Protein AF-M6WCA9-F1 (afdb_monomer_lite)

pLDDT: mean 78.77, std 9.85, range [55.56, 90.44]

Structure (mmCIF, N/CA/C/O backbone):
data_AF-M6WCA9-F1
#
_entry.id   AF-M6WCA9-F1
#
loop_
_atom_site.group_PDB
_atom_site.id
_atom_site.type_symbol
_atom_site.label_atom_id
_atom_site.label_alt_id
_atom_site.label_comp_id
_atom_site.label_asym_id
_atom_site.label_entity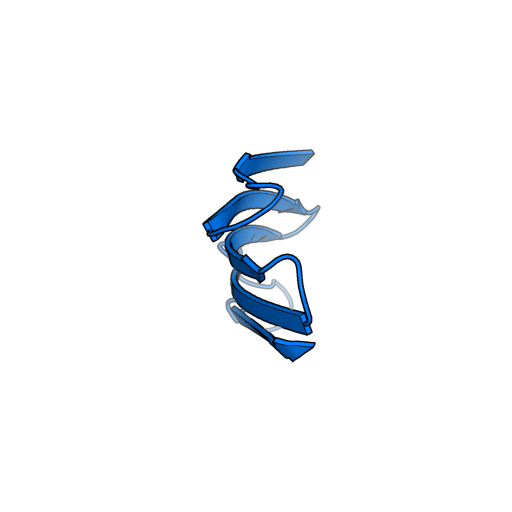_id
_atom_site.label_seq_id
_atom_site.pdbx_PDB_ins_code
_atom_site.Cartn_x
_atom_site.Cartn_y
_atom_site.Cartn_z
_atom_site.occupancy
_atom_site.B_iso_or_equiv
_atom_site.auth_seq_id
_atom_site.auth_comp_id
_atom_site.auth_asym_id
_atom_site.auth_atom_id
_atom_site.pdbx_PDB_model_num
ATOM 1 N N . MET A 1 1 ? 14.036 -1.747 -8.436 1.00 65.56 1 MET A N 1
ATOM 2 C CA . MET A 1 1 ? 14.274 -0.875 -7.259 1.00 65.56 1 MET A CA 1
ATOM 3 C C . MET A 1 1 ? 12.968 -0.167 -6.939 1.00 65.56 1 MET A C 1
ATOM 5 O O . MET A 1 1 ? 12.300 0.259 -7.869 1.00 65.56 1 MET A O 1
ATOM 9 N N . GLY A 1 2 ? 12.562 -0.062 -5.677 1.00 76.81 2 GLY A N 1
ATOM 10 C CA . GLY A 1 2 ? 11.308 0.601 -5.315 1.00 76.81 2 GLY A CA 1
ATOM 11 C C . GLY A 1 2 ? 11.341 1.143 -3.894 1.00 76.81 2 GLY A C 1
ATOM 12 O O . GLY A 1 2 ? 12.127 0.665 -3.081 1.00 76.81 2 GLY A O 1
ATOM 13 N N . ALA A 1 3 ? 10.505 2.138 -3.618 1.00 86.00 3 ALA A N 1
ATOM 14 C CA . ALA A 1 3 ? 10.337 2.736 -2.301 1.00 86.00 3 ALA A CA 1
ATOM 15 C C . ALA A 1 3 ? 8.890 2.537 -1.856 1.00 86.00 3 ALA A C 1
ATOM 17 O O . ALA A 1 3 ? 7.975 2.855 -2.607 1.00 86.00 3 ALA A O 1
ATOM 18 N N . THR A 1 4 ? 8.682 2.010 -0.653 1.00 85.12 4 THR A N 1
ATOM 19 C CA . THR A 1 4 ? 7.345 1.857 -0.070 1.00 85.12 4 THR A CA 1
ATOM 20 C C . THR A 1 4 ? 7.343 2.494 1.305 1.00 85.12 4 THR A C 1
ATOM 22 O O . THR A 1 4 ? 8.182 2.169 2.141 1.00 85.12 4 THR A O 1
ATOM 25 N N . LEU A 1 5 ? 6.407 3.408 1.523 1.00 88.44 5 LEU A N 1
ATOM 26 C CA . LEU A 1 5 ? 6.089 3.974 2.817 1.00 88.44 5 LEU A CA 1
ATOM 27 C C . LEU A 1 5 ? 4.845 3.264 3.340 1.00 88.44 5 LEU A C 1
ATOM 29 O O . LEU A 1 5 ? 3.786 3.331 2.724 1.00 88.44 5 LEU A O 1
ATOM 33 N N . SER A 1 6 ? 4.977 2.571 4.466 1.00 86.69 6 SER A N 1
ATOM 34 C CA . SER A 1 6 ? 3.856 1.905 5.120 1.00 86.69 6 SER A CA 1
ATOM 35 C C . SER A 1 6 ? 3.674 2.476 6.512 1.00 86.69 6 SER A C 1
ATOM 37 O O . SER A 1 6 ? 4.610 2.520 7.305 1.00 86.69 6 SER A O 1
ATOM 39 N N . TYR A 1 7 ? 2.451 2.879 6.801 1.00 84.81 7 TYR A N 1
ATOM 40 C CA . TYR A 1 7 ? 1.952 3.159 8.128 1.00 84.81 7 TYR A CA 1
ATOM 41 C C . TYR A 1 7 ? 1.050 1.993 8.521 1.00 84.81 7 TYR A C 1
ATOM 43 O O . TYR A 1 7 ? 0.140 1.644 7.779 1.00 84.81 7 TYR A O 1
ATOM 51 N N . ASN A 1 8 ? 1.322 1.319 9.631 1.00 77.75 8 ASN A N 1
ATOM 52 C CA . ASN A 1 8 ? 0.472 0.219 10.069 1.00 77.75 8 ASN A CA 1
ATOM 53 C C . ASN A 1 8 ? 0.254 0.317 11.567 1.00 77.75 8 ASN A C 1
ATOM 55 O O . ASN A 1 8 ? 1.192 0.155 12.345 1.00 77.75 8 ASN A O 1
ATOM 59 N N . GLU A 1 9 ? -0.986 0.578 11.952 1.00 80.31 9 GLU A N 1
ATOM 60 C CA . GLU A 1 9 ? -1.392 0.517 13.345 1.00 80.31 9 GLU A CA 1
ATOM 61 C C . GLU A 1 9 ? -1.692 -0.936 13.709 1.00 80.31 9 GLU A C 1
ATOM 63 O O . GLU A 1 9 ? -2.385 -1.642 12.979 1.00 80.31 9 GLU A O 1
ATOM 68 N N . GLN A 1 10 ? -1.173 -1.390 14.852 1.00 69.50 10 GLN A N 1
ATOM 69 C CA . GLN A 1 10 ? -1.441 -2.733 15.377 1.00 69.50 10 GLN A CA 1
ATOM 70 C C . GLN A 1 10 ? -2.940 -2.958 15.642 1.00 69.50 10 GLN A C 1
ATOM 72 O O . GLN A 1 10 ? -3.418 -4.088 15.592 1.00 69.50 10 GLN A O 1
ATOM 77 N N . THR A 1 11 ? -3.671 -1.873 15.901 1.00 77.31 11 THR A N 1
ATOM 78 C CA . THR A 1 11 ? -5.119 -1.832 16.087 1.00 77.31 11 THR A CA 1
ATOM 79 C C . THR A 1 11 ? -5.633 -0.510 15.524 1.00 77.31 11 THR A C 1
ATOM 81 O O . THR A 1 11 ? -5.381 0.534 16.121 1.00 77.31 11 THR A O 1
ATOM 84 N N . GLY A 1 12 ? -6.324 -0.522 14.388 1.00 81.56 12 GLY A N 1
ATOM 85 C CA . GLY A 1 12 ? -6.824 0.696 13.747 1.00 81.56 12 GLY A CA 1
ATOM 86 C C . GLY A 1 12 ? -6.578 0.743 12.244 1.00 81.56 12 GLY A C 1
ATOM 87 O O . GLY A 1 12 ? -6.732 -0.267 11.553 1.00 81.56 12 GLY A O 1
ATOM 88 N N . PHE A 1 13 ? -6.253 1.934 11.737 1.00 86.19 13 PHE A N 1
ATOM 89 C CA . PHE A 1 13 ? -6.094 2.220 10.312 1.00 86.19 13 PHE A CA 1
ATOM 90 C C . PHE A 1 13 ? -4.605 2.280 9.945 1.00 86.19 13 PHE A C 1
ATOM 92 O O . PHE A 1 13 ? -3.888 3.230 10.231 1.00 86.19 13 PHE A O 1
ATOM 99 N N . GLY A 1 14 ? -4.134 1.265 9.239 1.00 89.06 14 GLY A N 1
ATOM 100 C CA . GLY A 1 14 ? -2.926 1.316 8.434 1.00 89.06 14 GLY A CA 1
ATOM 101 C C . GLY A 1 14 ? -3.179 1.835 7.016 1.00 89.06 14 GLY A C 1
ATOM 102 O O . GLY A 1 14 ? -4.289 1.841 6.488 1.00 89.06 14 GLY A O 1
ATOM 103 N N . GLY A 1 15 ? -2.109 2.239 6.356 1.00 89.94 15 GLY A N 1
ATOM 104 C CA . GLY A 1 15 ? -2.073 2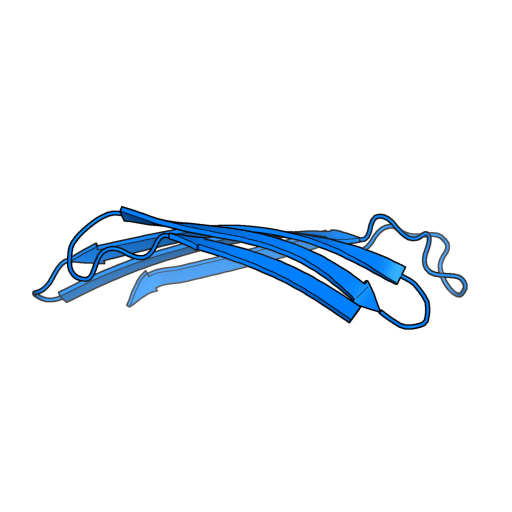.524 4.935 1.00 89.94 15 GLY A CA 1
ATOM 105 C C . GLY A 1 15 ? -0.653 2.447 4.403 1.00 89.94 15 GLY A C 1
ATOM 106 O O . GLY A 1 15 ? 0.307 2.737 5.104 1.00 89.94 15 GLY A O 1
ATOM 107 N N . SER A 1 16 ? -0.497 2.048 3.151 1.00 88.88 16 SER A N 1
ATOM 108 C CA . SER A 1 16 ? 0.792 2.014 2.473 1.00 88.88 16 SER A CA 1
ATOM 109 C C . SER A 1 16 ? 0.720 2.739 1.143 1.00 88.88 16 SER A C 1
ATOM 111 O O . SER A 1 16 ? -0.291 2.726 0.457 1.00 88.88 16 SER A O 1
ATOM 113 N N . VAL A 1 17 ? 1.802 3.395 0.762 1.00 89.62 17 VAL A N 1
ATOM 114 C CA . VAL A 1 17 ? 1.996 3.932 -0.579 1.00 89.62 17 VAL A CA 1
ATOM 115 C C . VAL A 1 17 ? 3.386 3.548 -1.035 1.00 89.62 17 VAL A C 1
ATOM 117 O O . VAL A 1 17 ? 4.350 3.639 -0.283 1.00 89.62 17 VAL A O 1
ATOM 120 N N . GLY A 1 18 ? 3.520 3.095 -2.265 1.00 89.31 18 GLY A N 1
ATOM 121 C CA . GLY A 1 18 ? 4.781 2.632 -2.790 1.00 89.31 18 GLY A CA 1
ATOM 122 C C . GLY A 1 18 ? 4.904 2.875 -4.274 1.00 89.31 18 GLY A C 1
ATOM 123 O O . GLY A 1 18 ? 3.933 3.029 -5.008 1.00 89.31 18 GLY A O 1
ATOM 124 N N . LEU A 1 19 ? 6.154 2.959 -4.685 1.00 88.38 19 LEU A N 1
ATOM 125 C CA . LEU A 1 19 ? 6.603 3.150 -6.042 1.00 88.38 19 LEU A CA 1
ATOM 126 C C . LEU A 1 19 ? 7.568 2.012 -6.333 1.00 88.38 19 LEU A C 1
ATOM 128 O O . LEU A 1 19 ? 8.668 1.960 -5.784 1.00 88.38 19 LEU A O 1
ATOM 132 N N . GLN A 1 20 ? 7.166 1.089 -7.192 1.00 84.38 20 GLN A N 1
ATOM 133 C CA . GLN A 1 20 ? 7.984 -0.032 -7.616 1.00 84.38 20 GLN A CA 1
ATOM 134 C C . GLN A 1 20 ? 8.411 0.169 -9.067 1.00 84.38 20 GLN A C 1
ATOM 136 O O . GLN A 1 20 ? 7.598 0.069 -9.987 1.00 84.38 20 GLN A O 1
ATOM 141 N N . ALA A 1 21 ? 9.703 0.428 -9.279 1.00 75.62 21 ALA A N 1
ATOM 142 C CA . ALA A 1 21 ? 10.309 0.402 -10.603 1.00 75.62 21 ALA A CA 1
ATOM 143 C C . ALA A 1 21 ? 10.753 -1.033 -10.919 1.00 75.62 21 ALA A C 1
ATOM 145 O O . ALA A 1 21 ? 11.754 -1.533 -10.384 1.00 75.62 21 ALA A O 1
ATOM 146 N N . GLY A 1 22 ? 9.964 -1.708 -11.754 1.00 70.25 22 GLY A N 1
ATOM 147 C CA . GLY A 1 22 ? 10.334 -2.967 -12.390 1.00 70.25 22 GLY A CA 1
ATOM 148 C C . GLY A 1 22 ? 11.156 -2.724 -13.655 1.00 70.25 22 GLY A C 1
ATOM 149 O O . GLY A 1 22 ? 11.177 -1.619 -14.190 1.00 70.25 22 GLY A O 1
ATOM 150 N N . THR A 1 23 ? 11.797 -3.776 -14.161 1.00 67.50 23 THR A N 1
ATOM 151 C CA . THR A 1 23 ? 12.723 -3.739 -15.310 1.00 67.50 23 THR A CA 1
ATOM 152 C C . THR A 1 23 ? 12.135 -3.097 -16.577 1.00 67.50 23 THR A C 1
ATOM 154 O O . THR A 1 23 ? 12.892 -2.600 -17.398 1.00 67.50 23 THR A O 1
ATOM 157 N N . ASN A 1 24 ? 10.803 -3.066 -16.730 1.00 63.19 24 ASN A N 1
ATOM 158 C CA . ASN A 1 24 ? 10.113 -2.508 -17.905 1.00 63.19 24 ASN A CA 1
ATOM 159 C C . ASN A 1 24 ? 8.891 -1.626 -17.579 1.00 63.19 24 ASN A C 1
ATOM 161 O O . ASN A 1 24 ? 8.216 -1.151 -18.489 1.00 63.19 24 ASN A O 1
ATOM 165 N N . ALA A 1 25 ? 8.569 -1.411 -16.301 1.00 70.38 25 ALA A N 1
ATOM 166 C CA . ALA A 1 25 ? 7.429 -0.589 -15.908 1.00 70.38 25 ALA A CA 1
ATOM 167 C C . ALA A 1 25 ? 7.624 -0.033 -14.497 1.00 70.38 25 ALA A C 1
ATOM 169 O O . ALA A 1 25 ? 7.882 -0.777 -13.548 1.00 70.38 25 ALA A O 1
ATOM 170 N N . LEU A 1 26 ? 7.460 1.282 -14.359 1.00 80.06 26 LEU A N 1
ATOM 171 C CA . LEU A 1 26 ? 7.245 1.907 -13.063 1.00 80.06 26 LEU A CA 1
ATOM 172 C C . LEU A 1 26 ? 5.795 1.656 -12.652 1.00 80.06 26 LEU A C 1
ATOM 174 O O . LEU A 1 26 ? 4.898 1.762 -13.481 1.00 80.06 26 LEU A O 1
ATOM 178 N N . SER A 1 27 ? 5.559 1.325 -11.393 1.00 82.00 27 SER A N 1
ATOM 179 C CA . SER A 1 27 ? 4.230 1.142 -10.819 1.00 82.00 27 SER A CA 1
ATOM 180 C C . SER A 1 27 ? 4.122 1.908 -9.513 1.00 82.00 27 SER A C 1
ATOM 182 O O . SER A 1 27 ? 5.089 2.018 -8.767 1.00 82.00 27 SER A O 1
ATOM 184 N N . PHE A 1 28 ? 2.956 2.485 -9.284 1.00 85.81 28 PHE A N 1
ATOM 185 C CA . PHE A 1 28 ? 2.551 3.098 -8.036 1.00 85.81 28 PHE A CA 1
ATOM 186 C C . PHE A 1 28 ? 1.505 2.205 -7.387 1.00 85.81 28 PHE A C 1
ATOM 188 O O . PHE A 1 28 ? 0.617 1.708 -8.070 1.00 85.81 28 PHE A O 1
ATOM 195 N N . ASN A 1 29 ? 1.582 2.015 -6.084 1.00 88.06 29 ASN A N 1
ATOM 196 C CA . ASN A 1 29 ? 0.653 1.206 -5.319 1.00 88.06 29 ASN A CA 1
ATOM 197 C C . ASN A 1 29 ? 0.294 1.942 -4.037 1.00 88.06 29 ASN A C 1
ATOM 199 O O . ASN A 1 29 ? 1.166 2.219 -3.230 1.00 88.06 29 ASN A O 1
ATOM 203 N N . ALA A 1 30 ? -0.981 2.249 -3.850 1.00 89.00 30 ALA A N 1
ATOM 204 C CA . ALA A 1 30 ? -1.536 2.788 -2.620 1.00 89.00 30 ALA A CA 1
ATOM 205 C C . ALA A 1 30 ? -2.443 1.740 -1.974 1.00 89.00 30 ALA A C 1
ATOM 207 O O . ALA A 1 30 ? -3.097 0.974 -2.668 1.00 89.00 30 ALA A O 1
ATOM 208 N N . GLY A 1 31 ? -2.491 1.700 -0.656 1.00 90.44 31 GLY A N 1
ATOM 209 C CA . GLY A 1 31 ? -3.222 0.734 0.140 1.00 90.44 31 GLY A CA 1
ATOM 210 C C . GLY A 1 31 ? -3.665 1.358 1.448 1.00 90.44 31 GLY A C 1
ATOM 211 O O . GLY A 1 31 ? -2.979 2.210 2.000 1.00 90.44 31 GLY A O 1
ATOM 212 N N . LEU A 1 32 ? -4.816 0.936 1.936 1.00 89.31 32 LEU A N 1
ATOM 213 C CA . LEU A 1 32 ? -5.383 1.255 3.233 1.00 89.31 32 LEU A CA 1
ATOM 214 C C . LEU A 1 32 ? -5.801 -0.066 3.859 1.00 89.31 32 LEU A C 1
ATOM 216 O O . LEU A 1 32 ? -6.468 -0.876 3.222 1.00 89.31 32 LEU A O 1
ATOM 220 N N . ASN A 1 33 ? -5.406 -0.284 5.100 1.00 88.25 33 ASN A N 1
ATOM 221 C CA . ASN A 1 33 ? -5.651 -1.511 5.829 1.00 88.25 33 ASN A CA 1
ATOM 222 C C . ASN A 1 33 ? -6.312 -1.119 7.143 1.00 88.25 33 ASN A C 1
ATOM 224 O O . ASN A 1 33 ? -5.762 -0.341 7.900 1.00 88.25 33 ASN A O 1
ATOM 228 N N . TYR A 1 34 ? -7.479 -1.647 7.442 1.00 83.06 34 TYR A N 1
ATOM 229 C CA . TYR A 1 34 ? -8.106 -1.535 8.741 1.00 83.06 34 TYR A CA 1
ATOM 230 C C . TYR A 1 34 ? -7.982 -2.870 9.463 1.00 83.06 34 TYR A C 1
ATOM 232 O O . TYR A 1 34 ? -8.370 -3.894 8.916 1.00 83.06 34 TYR A O 1
ATOM 240 N N . SER A 1 35 ? -7.459 -2.897 10.681 1.00 81.25 35 SER A N 1
ATOM 241 C CA . SER A 1 35 ? -7.454 -4.120 11.484 1.00 81.25 35 SER A CA 1
ATOM 242 C C . SER A 1 35 ? -7.900 -3.814 12.901 1.00 81.25 35 SER A C 1
ATOM 244 O O . SER A 1 35 ? -7.317 -2.979 13.588 1.00 81.25 35 SER A O 1
ATOM 246 N N . GLN A 1 36 ? -8.975 -4.461 13.336 1.00 79.06 36 GLN A N 1
ATOM 247 C CA . GLN A 1 36 ? -9.491 -4.327 14.687 1.00 79.06 36 GLN A CA 1
ATOM 248 C C . GLN A 1 36 ? -9.114 -5.584 15.472 1.00 79.06 36 GLN A C 1
ATOM 250 O O . GLN A 1 36 ? -9.399 -6.707 15.045 1.00 79.06 36 GLN A O 1
ATOM 255 N N . GLN A 1 37 ? -8.458 -5.406 16.621 1.00 66.62 37 GLN A N 1
ATOM 256 C CA . GLN A 1 37 ? -8.092 -6.522 17.488 1.00 66.62 37 GLN A CA 1
ATOM 257 C C . GLN A 1 37 ? -9.363 -7.139 18.074 1.00 66.62 37 GLN A C 1
ATOM 259 O O . GLN A 1 37 ? -9.934 -6.613 19.023 1.00 66.62 37 GLN A O 1
ATOM 264 N N . GLY A 1 38 ? -9.828 -8.229 17.458 1.00 71.06 38 GLY A N 1
ATOM 265 C CA . GLY A 1 38 ? -11.047 -8.920 17.879 1.00 71.06 38 GLY A CA 1
ATOM 266 C C . GLY A 1 38 ? -11.906 -9.534 16.773 1.00 71.06 38 GLY A C 1
ATOM 267 O O . GLY A 1 38 ? -12.816 -10.278 17.120 1.00 71.06 38 GLY A O 1
ATOM 268 N N . GLY A 1 39 ? -11.627 -9.301 15.482 1.00 67.62 39 GLY A N 1
ATOM 269 C CA . GLY A 1 39 ? -12.215 -10.146 14.425 1.00 67.62 39 GLY A CA 1
ATOM 270 C C . GLY A 1 39 ? -12.680 -9.476 13.136 1.00 67.62 39 GLY A C 1
ATO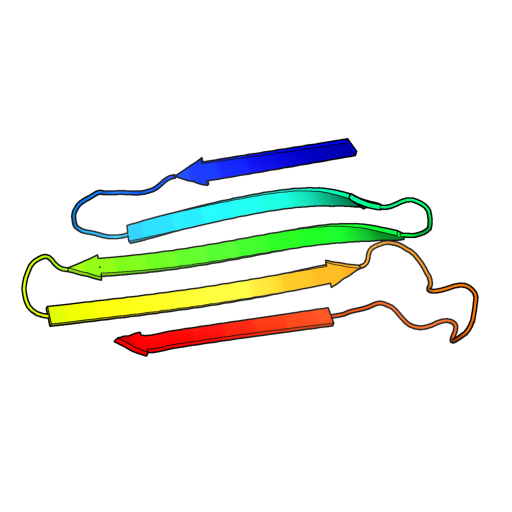M 271 O O . GLY A 1 39 ? -13.320 -10.153 12.344 1.00 67.62 39 GLY A O 1
ATOM 272 N N . ILE A 1 40 ? -12.401 -8.188 12.907 1.00 75.06 40 ILE A N 1
ATOM 273 C CA . ILE A 1 40 ? -12.673 -7.561 11.605 1.00 75.06 40 ILE A CA 1
ATOM 274 C C . ILE A 1 40 ? -11.411 -6.863 11.123 1.00 75.06 40 ILE A C 1
ATOM 276 O O . ILE A 1 40 ? -10.932 -5.899 11.724 1.00 75.06 40 ILE A O 1
ATOM 280 N N . SER A 1 41 ? -10.892 -7.350 10.008 1.00 83.38 41 SER A N 1
ATOM 281 C CA . SER A 1 41 ? -9.800 -6.744 9.268 1.00 83.38 41 SER A CA 1
ATOM 282 C C . SER A 1 41 ? -10.219 -6.551 7.815 1.00 83.38 41 SER A C 1
ATOM 284 O O . SER A 1 41 ? -10.760 -7.445 7.181 1.00 83.38 41 SER A O 1
ATOM 2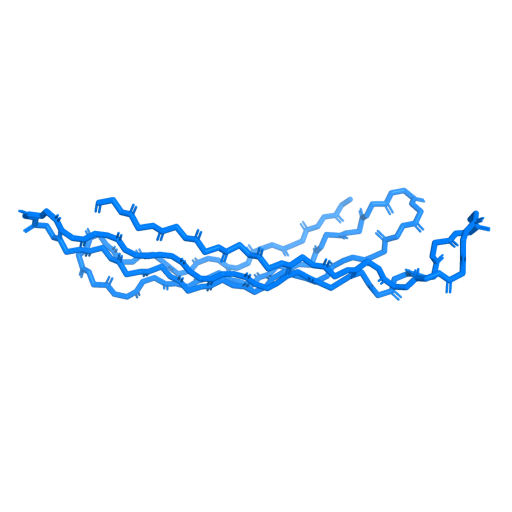86 N N . GLY A 1 42 ? -10.037 -5.345 7.297 1.00 85.19 42 GLY A N 1
ATOM 287 C CA . GLY A 1 42 ? -10.332 -4.966 5.925 1.00 85.19 42 GLY A CA 1
ATOM 288 C C . GLY A 1 42 ? -9.096 -4.357 5.283 1.00 85.19 42 GLY A C 1
ATOM 289 O O . GLY A 1 42 ? -8.293 -3.715 5.939 1.00 85.19 42 GLY A O 1
ATOM 290 N N . SER A 1 43 ? -8.914 -4.533 3.990 1.00 87.62 43 SER A N 1
ATOM 291 C CA . SER A 1 43 ? -7.829 -3.928 3.233 1.00 87.62 43 SER A CA 1
ATOM 292 C C . SER A 1 43 ? -8.339 -3.533 1.860 1.00 87.62 43 SER A C 1
ATOM 294 O O . SER A 1 43 ? -9.149 -4.233 1.253 1.00 87.62 43 SER A O 1
ATOM 296 N N . ALA A 1 44 ? -7.899 -2.374 1.396 1.00 89.31 44 ALA A N 1
ATOM 297 C CA . ALA A 1 44 ? -8.234 -1.811 0.108 1.00 89.31 44 ALA A CA 1
ATOM 298 C C . ALA A 1 44 ? -6.982 -1.180 -0.487 1.00 89.31 44 ALA A C 1
ATOM 300 O O . ALA A 1 44 ? -6.415 -0.256 0.083 1.00 89.31 44 ALA A O 1
ATOM 301 N N . GLY A 1 45 ? -6.544 -1.660 -1.642 1.00 88.88 45 GLY A N 1
ATOM 302 C CA . GLY A 1 45 ? -5.369 -1.164 -2.334 1.00 88.88 45 GLY A CA 1
ATOM 303 C C . GLY A 1 45 ? -5.590 -0.997 -3.821 1.00 88.88 45 GLY A C 1
ATOM 304 O O . GLY A 1 45 ? -6.307 -1.750 -4.461 1.00 88.88 45 GLY A O 1
ATOM 305 N N . LEU A 1 46 ? -4.956 0.016 -4.382 1.00 88.56 46 LEU A N 1
ATOM 306 C CA . LEU A 1 46 ? -4.979 0.385 -5.780 1.00 88.56 46 LEU A CA 1
ATOM 307 C C . LEU A 1 46 ? -3.539 0.438 -6.282 1.00 88.56 46 LEU A C 1
ATOM 309 O O . LEU A 1 46 ? -2.715 1.176 -5.752 1.00 88.56 46 LEU A O 1
ATOM 313 N N . GLY A 1 47 ? -3.234 -0.314 -7.329 1.00 87.19 47 GLY A N 1
ATOM 314 C CA . GLY A 1 47 ? -1.979 -0.239 -8.061 1.00 87.19 47 GLY A CA 1
ATOM 315 C C . GLY A 1 47 ? -2.192 0.321 -9.460 1.00 87.19 47 GLY A C 1
ATOM 316 O O . GLY A 1 47 ? -3.188 0.032 -10.115 1.00 87.19 47 GLY A O 1
ATOM 317 N N . ARG A 1 48 ? -1.260 1.137 -9.945 1.00 83.56 48 ARG A N 1
ATOM 318 C CA . ARG A 1 48 ? -1.237 1.704 -11.293 1.00 83.56 48 ARG A CA 1
ATOM 319 C C . ARG A 1 48 ? 0.184 1.668 -11.843 1.00 83.56 48 ARG A C 1
ATOM 321 O O . ARG A 1 48 ? 1.086 2.298 -11.308 1.00 83.56 48 ARG A O 1
ATOM 328 N N . GLY A 1 49 ? 0.385 0.955 -12.941 1.00 81.94 49 GLY A N 1
ATOM 329 C CA . GLY A 1 49 ? 1.571 1.040 -13.779 1.00 81.94 49 GLY A CA 1
ATOM 330 C C . GLY A 1 49 ? 1.647 2.411 -14.451 1.00 81.94 49 GLY A C 1
ATOM 331 O O . GLY A 1 49 ? 0.754 2.781 -15.204 1.00 81.94 49 GLY A O 1
ATOM 332 N N . LEU A 1 50 ? 2.718 3.148 -14.174 1.00 72.31 50 LEU A N 1
ATOM 333 C CA . LEU A 1 50 ? 3.121 4.406 -14.807 1.00 72.31 50 LEU A CA 1
ATOM 334 C C . LEU A 1 50 ? 3.939 4.173 -16.094 1.00 72.31 50 LEU A C 1
ATOM 336 O O . LEU A 1 50 ? 4.192 5.111 -16.844 1.00 72.31 50 LEU A O 1
ATOM 340 N N . GLY A 1 51 ? 4.344 2.927 -16.367 1.00 66.12 51 GLY A N 1
ATOM 341 C CA . GLY A 1 51 ? 4.973 2.519 -17.624 1.00 66.12 51 GLY A CA 1
ATOM 342 C C . GLY A 1 51 ? 3.963 1.973 -18.634 1.00 66.12 51 GLY A C 1
ATOM 343 O O . GLY A 1 51 ? 3.120 1.144 -18.289 1.00 66.12 51 GLY A O 1
ATOM 344 N N . LYS A 1 52 ? 4.077 2.406 -19.894 1.00 60.16 52 LYS A N 1
ATOM 345 C CA . LYS A 1 52 ? 3.366 1.806 -21.028 1.00 60.16 52 LYS A CA 1
ATOM 346 C C . LYS A 1 52 ? 3.938 0.408 -21.263 1.00 60.16 52 LYS A C 1
ATOM 348 O O . LYS A 1 52 ? 5.118 0.280 -21.579 1.00 60.16 52 LYS A O 1
ATOM 353 N N . ASN A 1 53 ? 3.123 -0.633 -21.102 1.00 60.09 53 ASN A N 1
ATOM 354 C C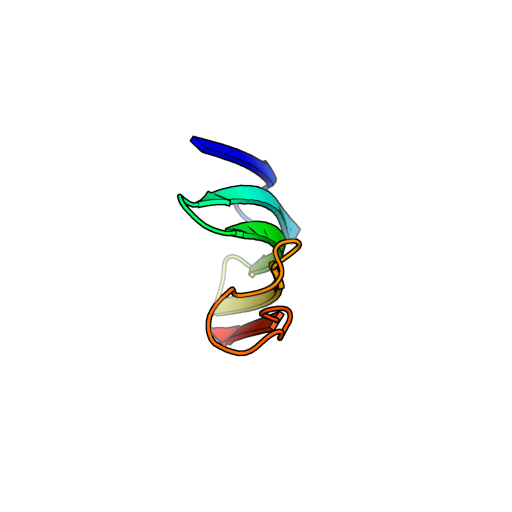A . ASN A 1 53 ? 3.576 -2.003 -21.325 1.00 60.09 53 ASN A CA 1
ATOM 355 C C . ASN A 1 53 ? 3.963 -2.172 -22.808 1.00 60.09 53 ASN A C 1
ATOM 357 O O . ASN A 1 53 ? 3.110 -2.023 -23.682 1.00 60.09 53 ASN A O 1
ATOM 361 N N . GLY A 1 54 ? 5.240 -2.430 -23.107 1.00 55.56 54 GLY A N 1
ATOM 362 C CA . GLY A 1 54 ? 5.780 -2.397 -24.476 1.00 55.56 54 GLY A CA 1
ATOM 363 C C . GLY A 1 54 ? 5.135 -3.390 -25.453 1.00 55.56 54 GLY A C 1
ATOM 364 O O . GLY A 1 54 ? 5.182 -3.163 -26.656 1.00 55.56 54 GLY A O 1
ATOM 365 N N . GLY A 1 55 ? 4.490 -4.448 -24.944 1.00 58.47 55 GLY A N 1
ATOM 366 C CA . GLY A 1 55 ? 3.793 -5.459 -25.751 1.00 58.47 55 GLY A CA 1
ATOM 367 C C . GLY A 1 55 ? 2.303 -5.196 -26.013 1.00 58.47 55 GLY A C 1
ATOM 368 O O . GLY A 1 55 ? 1.752 -5.760 -26.949 1.00 58.47 55 GLY A O 1
ATOM 369 N N . THR A 1 56 ? 1.637 -4.350 -25.219 1.00 60.91 56 THR A N 1
ATOM 370 C CA . THR A 1 56 ? 0.175 -4.109 -25.315 1.00 60.91 56 THR A CA 1
ATOM 371 C C . THR A 1 56 ? -0.217 -2.633 -25.344 1.00 60.91 56 THR A C 1
ATOM 373 O O . THR A 1 56 ? -1.364 -2.299 -25.622 1.00 60.91 56 THR A O 1
ATOM 376 N N . GLY A 1 57 ? 0.709 -1.719 -25.053 1.00 58.12 57 GLY A N 1
ATOM 377 C CA . GLY A 1 57 ? 0.449 -0.281 -25.002 1.00 58.12 57 GLY A CA 1
ATOM 378 C C . GLY A 1 57 ? -0.447 0.172 -23.843 1.00 58.12 57 GLY A C 1
ATOM 379 O O . GLY A 1 57 ? -0.792 1.350 -23.785 1.00 58.12 57 GLY A O 1
ATOM 380 N N . SER A 1 58 ? -0.816 -0.728 -22.929 1.00 63.25 58 SER A N 1
ATOM 381 C CA . SER A 1 58 ? -1.731 -0.458 -21.817 1.00 63.25 58 SER A CA 1
ATOM 382 C C . SER A 1 58 ? -0.994 -0.051 -20.537 1.00 63.25 58 SER A C 1
ATOM 384 O O . SER A 1 58 ? 0.155 -0.439 -20.310 1.00 63.25 58 SER A O 1
ATOM 386 N N . TYR A 1 59 ? -1.689 0.699 -19.681 1.00 69.19 59 TYR A N 1
ATOM 387 C CA . TYR A 1 59 ? -1.281 0.969 -18.303 1.00 69.19 59 TYR A CA 1
ATOM 388 C C . TYR A 1 59 ? -1.849 -0.127 -17.402 1.00 69.19 59 TYR A C 1
ATOM 390 O O . TYR A 1 59 ? -3.061 -0.345 -17.397 1.00 69.19 59 TYR A O 1
ATOM 398 N N . SER A 1 60 ? -1.004 -0.813 -16.633 1.00 73.00 60 SER A N 1
ATOM 399 C CA . SER A 1 60 ? -1.492 -1.793 -15.659 1.00 73.00 60 SER A CA 1
ATOM 400 C C . SER A 1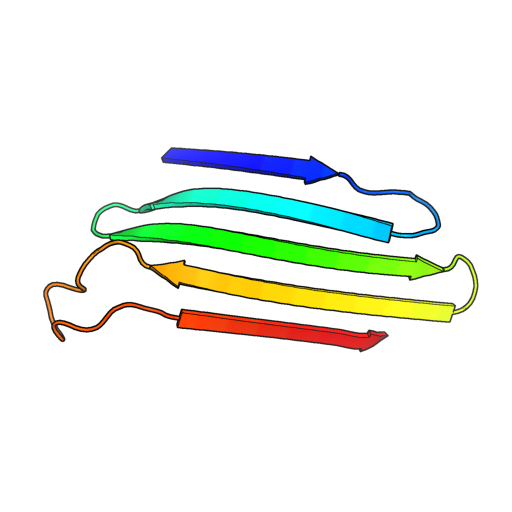 60 ? -2.285 -1.081 -14.566 1.00 73.00 60 SER A C 1
ATOM 402 O O . SER A 1 60 ? -1.861 -0.045 -14.063 1.00 73.00 60 SER A O 1
ATOM 404 N N . ALA A 1 61 ? -3.432 -1.616 -14.176 1.00 77.75 61 ALA A N 1
ATOM 405 C CA . ALA A 1 61 ? -4.162 -1.162 -13.004 1.00 77.75 61 ALA A CA 1
ATOM 406 C C . ALA A 1 61 ? -4.582 -2.390 -12.203 1.00 77.75 61 ALA A C 1
ATOM 408 O O . ALA A 1 61 ? -5.055 -3.367 -12.778 1.00 77.75 61 ALA A O 1
ATOM 409 N N . SER A 1 62 ? -4.387 -2.350 -10.895 1.00 80.56 62 SER A N 1
ATOM 410 C CA . SER A 1 62 ? -4.815 -3.384 -9.967 1.00 80.56 62 SER A CA 1
ATOM 411 C C . SER A 1 62 ? -5.661 -2.757 -8.869 1.00 80.56 62 SER A C 1
ATOM 413 O O . SER A 1 62 ? -5.400 -1.646 -8.416 1.00 80.56 62 SER A O 1
ATOM 415 N N . LEU A 1 63 ? -6.698 -3.474 -8.459 1.00 85.69 63 LEU A N 1
ATOM 416 C CA . LEU A 1 63 ? -7.503 -3.169 -7.287 1.00 85.69 63 LEU A CA 1
ATOM 417 C C . LEU A 1 63 ? -7.486 -4.428 -6.424 1.00 85.69 63 LEU A C 1
ATOM 419 O O . LEU A 1 63 ? -7.836 -5.507 -6.893 1.00 85.69 63 LEU A O 1
ATOM 423 N N . ASN A 1 64 ? -7.023 -4.288 -5.192 1.00 83.06 64 ASN A N 1
ATOM 424 C CA . ASN A 1 64 ? -6.985 -5.321 -4.175 1.00 83.06 64 ASN A CA 1
ATOM 425 C C . ASN A 1 64 ? -7.987 -4.935 -3.085 1.00 83.06 64 ASN A C 1
ATOM 427 O O . ASN A 1 64 ? -7.937 -3.824 -2.570 1.00 83.06 64 ASN A O 1
ATOM 431 N N . LEU A 1 65 ? -8.912 -5.832 -2.767 1.00 88.00 65 LEU A N 1
ATOM 432 C CA . LEU A 1 65 ? -9.857 -5.677 -1.671 1.00 88.00 65 LEU A CA 1
ATOM 433 C C . LEU A 1 65 ? -9.867 -6.996 -0.901 1.00 88.00 65 LEU A C 1
ATOM 435 O O . LEU A 1 65 ? -10.089 -8.047 -1.502 1.00 88.00 65 LEU A O 1
ATOM 439 N N . GLY A 1 66 ? -9.624 -6.949 0.404 1.00 84.31 66 GLY A N 1
ATOM 440 C CA . GLY A 1 66 ? -9.604 -8.129 1.264 1.00 84.31 66 GLY A CA 1
ATOM 441 C C . GLY A 1 66 ? -10.306 -7.852 2.581 1.00 84.31 66 GLY A C 1
ATOM 442 O O . GLY A 1 66 ? -10.109 -6.791 3.160 1.00 84.31 66 GLY A O 1
ATOM 443 N N . VAL A 1 67 ? -11.120 -8.790 3.053 1.00 84.56 67 VAL A N 1
ATOM 444 C CA . VAL A 1 67 ? -11.764 -8.737 4.371 1.00 84.56 67 VAL A CA 1
ATOM 445 C C . VAL A 1 67 ? -11.586 -10.091 5.062 1.00 84.56 67 VAL A C 1
ATOM 447 O O . VAL A 1 67 ? -11.755 -11.119 4.405 1.00 84.56 67 VAL A O 1
ATOM 450 N N . SER A 1 68 ? -11.214 -10.101 6.344 1.00 70.12 68 SER A N 1
ATOM 451 C CA . SER A 1 68 ? -11.066 -11.309 7.173 1.00 70.12 68 SER A CA 1
ATOM 452 C C . SER A 1 68 ? -11.415 -11.081 8.631 1.00 70.12 68 SER A C 1
ATOM 454 O O . SER A 1 68 ? -11.155 -9.959 9.132 1.00 70.12 68 SER A O 1
#

Organism: NCBI:txid1192866

Radius of gyration: 14.29 Å; chains: 1; bounding box: 27×16×44 Å

Foldseek 3Di:
DKDKDWDDDPAAKIKMWMWDDDPQWIKIKIKIWHDHPPAKIKMWMKMWTPGQRPVPRDIDIDIDIDID

Sequence (68 aa):
MGATLSYNEQTGFGGSVGLQAGTNALSFNAGLNYSQQGGISGSAGLGRGLGKNGGTGSYSASLNLGVS

Secondary structure (DSSP, 8-state):
-EEEEEE--SSEEEEEEEEEEETTEEEEEEEEEEEETTTEEEEEEEEEEEEE-TTT-PEEEEEEEEE-